Protein AF-A0A7C1E0Y5-F1 (afdb_monomer_lite)

Sequence (53 aa):
MWDVSLLWRKGRLYKRSTGIKPRLVIITQFINKEAREVAAKHGVEVYTRVLKA

Foldseek 3Di:
DVVLVVQLVVQVVCCVVPVDRDAAEDEDQDDDPVSVVSCVVSNHHYDHDDPDD

Secondary structure (DSSP, 8-state):
-HHHHHHHHHHHHHHHHHS----EEEE-S---HHHHHHHH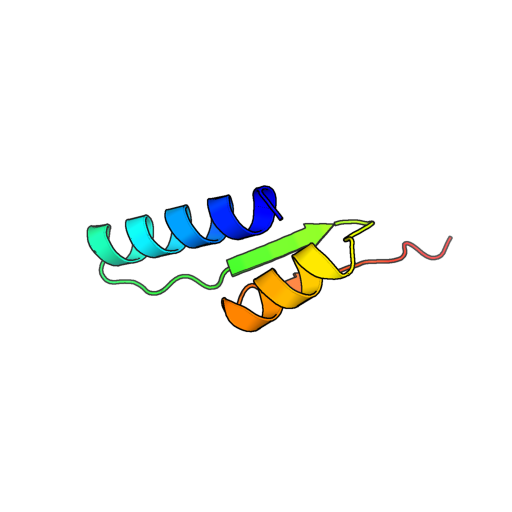HHTEEEE------

pLDDT: mean 91.02, std 13.36, range [39.78, 98.44]

Organism: NCBI:txid683846

InterPro domains:
  IPR012431 PD-(D/E)XK nuclease [PF07788] (3-45)

Structure (mmCIF, N/CA/C/O backbone):
data_AF-A0A7C1E0Y5-F1
#
_entry.id   AF-A0A7C1E0Y5-F1
#
loop_
_atom_site.group_PDB
_atom_site.id
_atom_site.type_symbol
_atom_site.label_atom_id
_atom_site.label_alt_id
_atom_site.label_comp_id
_atom_site.label_asym_id
_atom_site.label_entity_id
_atom_site.label_seq_id
_atom_site.pdbx_PDB_ins_code
_atom_site.Cartn_x
_atom_site.Cartn_y
_atom_site.Cartn_z
_atom_site.occupancy
_atom_site.B_iso_or_equiv
_atom_site.auth_seq_id
_atom_site.auth_comp_id
_atom_site.auth_asym_id
_atom_site.auth_atom_id
_atom_site.pdbx_PDB_model_num
ATOM 1 N N . MET A 1 1 ? 6.861 9.112 -4.543 1.00 66.12 1 MET A N 1
ATOM 2 C CA . MET A 1 1 ? 7.020 9.334 -3.084 1.00 66.12 1 MET A CA 1
ATOM 3 C C . MET A 1 1 ? 5.866 10.153 -2.504 1.00 66.12 1 MET A C 1
ATOM 5 O O . MET A 1 1 ? 5.274 9.721 -1.520 1.00 66.12 1 MET A O 1
ATOM 9 N N . TRP A 1 2 ? 5.533 11.308 -3.098 1.00 85.56 2 TRP A N 1
ATOM 10 C CA . TRP A 1 2 ? 4.476 12.197 -2.593 1.00 85.56 2 TRP A CA 1
ATOM 11 C C . TRP A 1 2 ? 3.074 11.571 -2.608 1.00 85.56 2 TRP A C 1
ATOM 13 O O . TRP A 1 2 ? 2.389 11.636 -1.590 1.00 85.56 2 TRP A O 1
ATOM 23 N N . ASP A 1 3 ? 2.682 10.888 -3.689 1.00 92.50 3 ASP A N 1
ATOM 24 C CA . ASP A 1 3 ? 1.329 10.315 -3.824 1.00 92.50 3 ASP A CA 1
ATOM 25 C C . ASP A 1 3 ? 1.013 9.278 -2.739 1.00 92.50 3 ASP A C 1
ATOM 27 O O . ASP A 1 3 ? -0.027 9.332 -2.083 1.00 92.50 3 ASP A O 1
ATOM 31 N N . VAL A 1 4 ? 1.964 8.374 -2.485 1.00 95.06 4 VAL A N 1
ATOM 32 C CA . VAL A 1 4 ? 1.865 7.344 -1.440 1.00 95.06 4 VAL A CA 1
ATOM 33 C C . VAL A 1 4 ? 1.732 7.983 -0.057 1.00 95.06 4 VAL A C 1
ATOM 35 O O . VAL A 1 4 ? 0.842 7.626 0.716 1.00 95.06 4 VAL A O 1
ATOM 38 N N . SER A 1 5 ? 2.592 8.958 0.248 1.00 95.19 5 SER A N 1
ATOM 39 C CA . SER A 1 5 ? 2.584 9.667 1.530 1.00 95.19 5 SER A CA 1
ATOM 40 C C . SER A 1 5 ? 1.287 10.446 1.751 1.00 95.19 5 SER A C 1
ATOM 42 O O . SER A 1 5 ? 0.758 10.466 2.865 1.00 95.19 5 SER A O 1
ATOM 44 N N . LEU A 1 6 ? 0.751 11.069 0.700 1.00 96.69 6 LEU A N 1
ATOM 45 C CA . LEU A 1 6 ? -0.514 11.794 0.751 1.00 96.69 6 LEU A CA 1
ATOM 46 C C . LEU A 1 6 ? -1.678 10.843 1.040 1.00 96.69 6 LEU A C 1
ATOM 48 O O . LEU A 1 6 ? -2.469 11.102 1.952 1.00 96.69 6 LEU A O 1
ATOM 52 N N . LEU A 1 7 ? -1.760 9.727 0.309 1.00 97.06 7 LEU A N 1
ATOM 53 C CA . LEU A 1 7 ? -2.796 8.717 0.514 1.00 97.06 7 LEU A CA 1
ATOM 54 C C . LEU A 1 7 ? -2.726 8.127 1.927 1.00 97.06 7 LEU A C 1
ATOM 56 O O . LEU A 1 7 ? -3.747 8.012 2.606 1.00 97.06 7 LEU A O 1
ATOM 60 N N . TRP A 1 8 ? -1.522 7.833 2.415 1.00 97.19 8 TRP A N 1
ATOM 61 C CA . TRP A 1 8 ? -1.308 7.341 3.773 1.00 97.19 8 TRP A CA 1
ATOM 62 C C . TRP A 1 8 ? -1.773 8.336 4.846 1.00 97.19 8 TRP A C 1
ATOM 64 O O . TRP A 1 8 ? -2.480 7.954 5.785 1.00 97.19 8 TRP A O 1
ATOM 74 N N . ARG A 1 9 ? -1.451 9.630 4.700 1.00 97.12 9 ARG A N 1
ATOM 75 C CA . ARG A 1 9 ? -1.919 10.687 5.618 1.00 97.12 9 ARG A CA 1
ATOM 76 C C . ARG A 1 9 ? -3.445 10.791 5.626 1.00 97.12 9 ARG A C 1
ATOM 78 O O . ARG A 1 9 ? -4.031 10.855 6.708 1.00 97.12 9 ARG A O 1
ATOM 85 N N . LYS A 1 10 ? -4.088 10.734 4.454 1.00 97.56 10 LYS A N 1
ATOM 86 C CA . LYS A 1 10 ? -5.557 10.703 4.335 1.00 97.56 10 LYS A CA 1
ATOM 87 C C . LYS A 1 10 ? -6.154 9.471 5.016 1.00 97.56 10 LYS A C 1
ATOM 89 O O . LYS A 1 10 ? -7.099 9.609 5.784 1.00 97.56 10 LYS A O 1
ATOM 94 N N . GLY A 1 11 ? -5.560 8.293 4.827 1.00 97.69 11 GLY A N 1
ATOM 95 C CA . GLY A 1 11 ? -5.990 7.062 5.494 1.00 97.69 11 GLY A CA 1
ATOM 96 C C . GLY A 1 11 ? -5.919 7.146 7.021 1.00 97.69 11 GLY A C 1
ATOM 97 O O . GLY A 1 11 ? -6.836 6.703 7.715 1.00 97.69 11 GLY A O 1
ATOM 98 N N . ARG A 1 12 ? -4.866 7.772 7.569 1.00 97.69 12 ARG A N 1
ATOM 99 C CA . ARG A 1 12 ? -4.772 8.026 9.017 1.00 97.69 12 ARG A CA 1
ATOM 100 C C . ARG A 1 12 ? -5.834 9.000 9.504 1.00 97.69 12 ARG A C 1
ATOM 102 O O . ARG A 1 12 ? -6.395 8.768 10.571 1.00 97.69 12 ARG A O 1
ATOM 109 N N . LEU A 1 13 ? -6.092 10.072 8.757 1.00 98.12 13 LEU A N 1
ATOM 110 C CA . LEU A 1 13 ? -7.134 11.035 9.105 1.00 98.12 13 LEU A CA 1
ATOM 111 C C . LEU A 1 13 ? -8.513 10.369 9.105 1.00 98.12 13 LEU A C 1
ATOM 113 O O . LEU A 1 13 ? -9.241 10.494 10.084 1.00 98.12 13 LEU A O 1
ATOM 117 N N . TYR A 1 14 ? -8.818 9.591 8.066 1.00 98.12 14 TYR A N 1
ATOM 118 C CA . TYR A 1 14 ? -10.053 8.819 7.980 1.00 98.12 14 TYR A CA 1
ATOM 119 C C . TYR A 1 14 ? -10.214 7.898 9.193 1.00 98.12 14 TYR A C 1
ATOM 121 O O . TYR A 1 14 ? -11.241 7.952 9.867 1.00 98.12 14 TYR A O 1
ATOM 129 N N . LYS A 1 15 ? -9.169 7.135 9.553 1.00 98.06 15 LYS A N 1
ATOM 130 C CA . LYS A 1 15 ? -9.193 6.279 10.748 1.00 98.06 15 LYS A CA 1
ATOM 131 C C . LYS A 1 15 ? -9.420 7.068 12.036 1.00 98.06 15 LYS A C 1
ATOM 133 O O . LYS A 1 15 ? -10.163 6.612 12.895 1.00 98.06 15 LYS A O 1
ATOM 138 N N . ARG A 1 16 ? -8.788 8.234 12.191 1.00 98.19 16 ARG A N 1
ATOM 139 C CA . ARG A 1 16 ? -8.975 9.090 13.376 1.00 98.19 16 ARG A CA 1
ATOM 140 C C . ARG A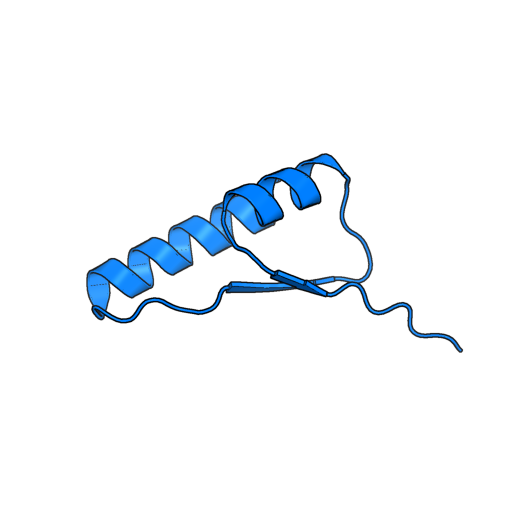 1 16 ? -10.397 9.636 13.476 1.00 98.19 16 ARG A C 1
ATOM 142 O O . ARG A 1 16 ? -10.921 9.707 14.576 1.00 98.19 16 ARG A O 1
ATOM 149 N N . SER A 1 17 ? -10.999 10.003 12.348 1.00 98.44 17 SER A N 1
ATOM 150 C CA . SER A 1 17 ? -12.336 10.601 12.312 1.00 98.44 17 SER A CA 1
ATOM 151 C C . SER A 1 17 ? -13.467 9.578 12.410 1.00 98.44 17 SER A C 1
ATOM 153 O O . SER A 1 17 ? -14.542 9.927 12.878 1.00 98.44 17 SER A O 1
ATOM 155 N N . THR A 1 18 ? -13.258 8.349 11.930 1.00 97.88 18 THR A N 1
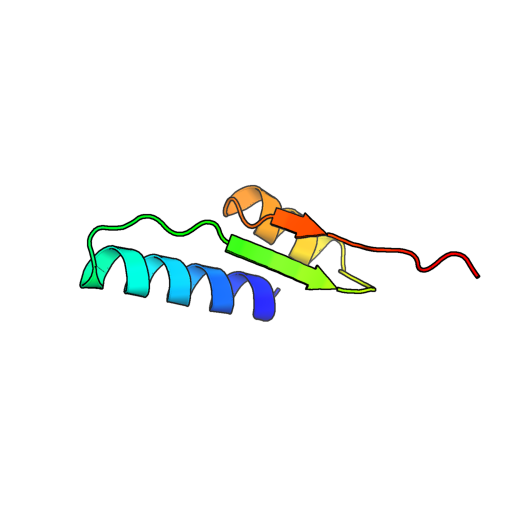ATOM 156 C CA . THR A 1 18 ? -14.327 7.339 11.792 1.00 97.88 18 THR A CA 1
ATOM 157 C C . THR A 1 18 ? -14.125 6.102 12.668 1.00 97.88 18 THR A C 1
ATOM 159 O O . THR A 1 18 ? -15.033 5.292 12.797 1.00 97.88 18 THR A O 1
ATOM 162 N N . GLY A 1 19 ? -12.925 5.897 13.225 1.00 97.75 19 GLY A N 1
ATOM 163 C CA . GLY A 1 19 ? -12.530 4.659 13.909 1.00 97.75 19 GLY A CA 1
ATOM 164 C C . GLY A 1 19 ? -12.201 3.490 12.968 1.00 97.75 19 GLY A C 1
ATOM 165 O O . GLY A 1 19 ? -11.563 2.522 13.385 1.00 97.75 19 GLY A O 1
ATOM 166 N N . ILE A 1 20 ? -12.555 3.582 11.684 1.00 97.62 20 ILE A N 1
ATOM 167 C CA . ILE A 1 20 ? -12.399 2.504 10.703 1.00 97.62 20 ILE A CA 1
ATOM 168 C C . ILE A 1 20 ? -11.001 2.567 10.080 1.00 97.62 20 ILE A C 1
ATOM 170 O O . ILE A 1 20 ? -10.569 3.608 9.591 1.00 97.62 20 ILE A O 1
ATOM 174 N N . LYS A 1 21 ? -10.265 1.447 10.063 1.00 95.56 21 LYS A N 1
ATOM 175 C CA . LYS A 1 21 ? -8.969 1.357 9.366 1.00 95.56 21 LYS A CA 1
ATOM 176 C C . LYS A 1 21 ? -9.211 1.079 7.871 1.00 95.56 21 LYS A C 1
ATOM 178 O O . LYS A 1 21 ? -9.608 -0.038 7.549 1.00 95.56 21 LYS A O 1
ATOM 183 N N . PRO A 1 22 ? -8.952 2.036 6.961 1.00 96.75 22 PRO A N 1
ATOM 184 C CA . PRO A 1 22 ? -9.199 1.827 5.542 1.00 96.75 22 PRO A CA 1
ATOM 185 C C . PRO A 1 22 ? -8.101 0.962 4.914 1.00 96.75 22 PRO A C 1
ATOM 187 O O . PRO A 1 22 ? -6.937 1.016 5.325 1.00 96.75 22 PRO A O 1
ATOM 190 N N . ARG A 1 23 ? -8.468 0.211 3.874 1.00 97.19 23 ARG A N 1
ATOM 191 C CA . ARG A 1 23 ? -7.520 -0.411 2.944 1.00 97.19 23 ARG A CA 1
ATOM 192 C C . ARG A 1 23 ? -7.051 0.653 1.951 1.00 97.19 23 ARG A C 1
ATOM 194 O O . ARG A 1 23 ? -7.880 1.329 1.348 1.00 97.19 23 ARG A O 1
ATOM 201 N N . LEU A 1 24 ? -5.739 0.832 1.810 1.00 97.69 24 LEU A N 1
ATOM 202 C CA . LEU A 1 24 ? -5.156 1.851 0.934 1.00 97.69 24 LEU A CA 1
ATOM 203 C C . LEU A 1 24 ? -4.589 1.191 -0.316 1.00 97.69 24 LEU A C 1
ATOM 205 O O . LEU A 1 24 ? -3.745 0.306 -0.211 1.00 97.69 24 LEU A O 1
ATOM 209 N N . VAL A 1 25 ? -5.044 1.646 -1.481 1.00 96.94 25 VAL A N 1
ATOM 210 C CA . VAL A 1 25 ? -4.687 1.066 -2.776 1.00 96.94 25 VAL A CA 1
ATOM 211 C C . VAL A 1 25 ? -4.318 2.174 -3.758 1.00 96.94 25 VAL A C 1
ATOM 213 O O . VAL A 1 25 ? -5.018 3.181 -3.852 1.00 96.94 25 VAL A O 1
ATOM 216 N N . ILE 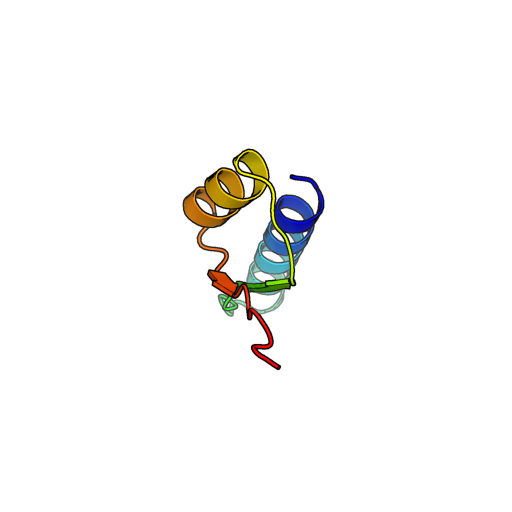A 1 26 ? -3.240 1.970 -4.508 1.00 95.00 26 ILE A N 1
ATOM 217 C CA . ILE A 1 26 ? -2.834 2.787 -5.652 1.00 95.00 26 ILE A CA 1
ATOM 218 C C . ILE A 1 26 ? -2.861 1.908 -6.896 1.00 95.00 26 ILE A C 1
ATOM 220 O O . ILE A 1 26 ? -2.221 0.859 -6.947 1.00 95.00 26 ILE A O 1
ATOM 224 N N . ILE A 1 27 ? -3.579 2.360 -7.918 1.00 94.38 27 ILE A N 1
ATOM 225 C CA . ILE A 1 27 ? -3.595 1.736 -9.240 1.00 94.38 27 ILE A CA 1
ATOM 226 C C . ILE A 1 27 ? -2.872 2.691 -10.180 1.00 94.38 27 ILE A C 1
ATOM 228 O O . ILE A 1 27 ? -3.288 3.836 -10.336 1.00 94.38 27 ILE A O 1
ATOM 232 N N . THR A 1 28 ? -1.770 2.245 -10.771 1.00 91.56 28 THR A N 1
ATOM 233 C CA . THR A 1 28 ? -0.956 3.077 -11.666 1.00 91.56 28 THR A CA 1
ATOM 234 C C . THR A 1 28 ? -0.265 2.216 -12.715 1.00 91.56 28 THR A C 1
ATOM 236 O O . THR A 1 28 ? 0.076 1.068 -12.448 1.00 91.56 28 THR A O 1
ATOM 239 N N . GLN A 1 29 ? -0.034 2.754 -13.912 1.00 91.69 29 GLN A N 1
ATOM 240 C CA . GLN A 1 29 ? 0.747 2.065 -14.947 1.00 91.69 29 GLN A CA 1
ATOM 241 C C . GLN A 1 29 ? 2.236 2.000 -14.591 1.00 91.69 29 GLN A C 1
ATOM 243 O O . GLN A 1 29 ? 2.917 1.036 -14.934 1.00 91.69 29 GLN A O 1
ATOM 248 N N . PHE A 1 30 ? 2.732 3.007 -13.871 1.00 90.69 30 PHE A N 1
ATOM 249 C CA . PHE A 1 30 ? 4.134 3.122 -13.501 1.00 90.69 30 PHE A CA 1
ATOM 250 C C . PHE A 1 30 ? 4.287 3.606 -12.060 1.00 90.69 30 PHE A C 1
ATOM 252 O O . PHE A 1 30 ? 3.551 4.471 -11.582 1.00 90.69 30 PHE A O 1
ATOM 259 N N . ILE A 1 31 ? 5.275 3.049 -11.367 1.00 93.00 31 ILE A N 1
ATOM 260 C CA . ILE A 1 31 ? 5.698 3.479 -10.039 1.00 93.00 31 ILE A CA 1
ATOM 261 C C . ILE A 1 31 ? 7.218 3.360 -9.959 1.00 93.00 31 ILE A C 1
ATOM 263 O O . ILE A 1 31 ? 7.787 2.340 -10.348 1.00 93.00 31 ILE A O 1
ATOM 267 N N . ASN A 1 32 ? 7.883 4.397 -9.450 1.00 93.94 32 ASN A N 1
ATOM 268 C CA . ASN A 1 32 ? 9.324 4.331 -9.231 1.00 93.94 32 ASN A CA 1
ATOM 269 C C . ASN A 1 32 ? 9.664 3.461 -8.003 1.00 93.94 32 ASN A C 1
ATOM 271 O O . ASN A 1 32 ? 8.819 3.206 -7.139 1.00 93.94 32 ASN A O 1
ATOM 275 N N . LYS A 1 33 ? 10.915 2.990 -7.930 1.00 94.00 33 LYS A N 1
ATOM 276 C CA . LYS A 1 33 ? 11.377 2.070 -6.877 1.00 94.00 33 LYS A CA 1
ATOM 277 C C . LYS A 1 33 ? 11.159 2.642 -5.471 1.00 94.00 33 LYS A C 1
ATOM 279 O O . LYS A 1 33 ? 10.563 1.976 -4.632 1.00 94.00 33 LYS A O 1
ATOM 284 N N . GLU A 1 34 ? 11.538 3.900 -5.256 1.00 94.62 34 GLU A N 1
ATOM 285 C CA . GLU A 1 34 ? 11.377 4.586 -3.968 1.00 94.62 34 GLU A CA 1
ATOM 286 C C . GLU A 1 34 ? 9.912 4.6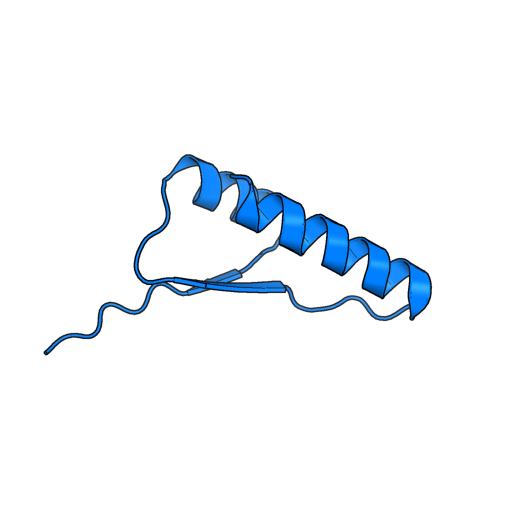54 -3.517 1.00 94.62 34 GLU A C 1
ATOM 288 O O . GLU A 1 34 ? 9.586 4.360 -2.369 1.00 94.62 34 GLU A O 1
ATOM 293 N N . ALA A 1 35 ? 8.985 5.012 -4.411 1.00 94.56 35 ALA A N 1
ATOM 294 C CA . ALA A 1 35 ? 7.565 5.049 -4.077 1.00 94.56 35 ALA A CA 1
ATOM 295 C C . ALA A 1 35 ? 7.029 3.655 -3.744 1.00 94.56 35 ALA A C 1
ATOM 297 O O . ALA A 1 35 ? 6.192 3.532 -2.851 1.00 94.56 35 ALA A O 1
ATOM 298 N N . ARG A 1 36 ? 7.517 2.613 -4.425 1.00 94.94 36 ARG A N 1
ATOM 299 C CA . ARG A 1 36 ? 7.138 1.226 -4.146 1.00 94.94 36 ARG A CA 1
ATOM 300 C C . ARG A 1 36 ? 7.616 0.774 -2.764 1.00 94.94 36 ARG A C 1
ATOM 302 O O . ARG A 1 36 ? 6.851 0.141 -2.042 1.00 94.94 36 ARG A O 1
ATOM 309 N N . GLU A 1 37 ? 8.829 1.150 -2.370 1.00 95.88 37 GLU A N 1
ATOM 310 C CA . GLU A 1 37 ? 9.374 0.881 -1.031 1.00 95.88 37 GLU A CA 1
ATOM 311 C C . GLU A 1 37 ? 8.588 1.618 0.062 1.00 95.88 37 GLU A C 1
ATOM 313 O O . GLU A 1 37 ? 8.194 1.022 1.066 1.00 95.88 37 GLU A O 1
ATOM 318 N N . VAL A 1 38 ? 8.280 2.900 -0.157 1.00 96.06 38 VAL A N 1
ATOM 319 C CA . VAL A 1 38 ? 7.451 3.696 0.763 1.00 96.06 38 VAL A CA 1
ATOM 320 C C . VAL A 1 38 ? 6.042 3.108 0.887 1.00 96.06 38 VAL A C 1
ATOM 322 O O . VAL A 1 38 ? 5.498 3.047 1.991 1.00 96.06 38 VAL A O 1
ATOM 325 N N . ALA A 1 39 ? 5.454 2.636 -0.215 1.00 95.75 39 ALA A N 1
ATOM 326 C CA . ALA A 1 39 ? 4.136 2.005 -0.212 1.00 95.75 39 ALA A CA 1
ATOM 327 C C . ALA A 1 39 ? 4.135 0.714 0.613 1.00 95.75 39 ALA A C 1
ATOM 329 O O . ALA A 1 39 ? 3.294 0.562 1.501 1.00 95.75 39 ALA A O 1
ATOM 330 N N . ALA A 1 40 ? 5.134 -0.150 0.409 1.00 95.19 40 ALA A N 1
ATOM 331 C CA . ALA A 1 40 ? 5.309 -1.373 1.186 1.00 95.19 40 ALA A CA 1
ATOM 332 C C . ALA A 1 40 ? 5.476 -1.080 2.687 1.00 95.19 40 ALA A C 1
ATOM 334 O O . ALA A 1 40 ? 4.783 -1.673 3.514 1.00 95.19 40 ALA A O 1
ATOM 335 N N . LYS A 1 41 ? 6.315 -0.097 3.046 1.00 95.81 41 LYS A N 1
ATOM 336 C CA . LYS A 1 41 ? 6.534 0.323 4.442 1.00 95.81 41 LYS A CA 1
ATOM 337 C C . LYS A 1 41 ? 5.252 0.802 5.129 1.00 95.81 41 LYS A C 1
ATOM 339 O O . LYS A 1 41 ? 5.091 0.635 6.337 1.00 95.81 41 LYS A O 1
ATOM 344 N N . HIS A 1 42 ? 4.348 1.422 4.378 1.00 94.25 42 HIS A N 1
ATOM 345 C CA . HIS A 1 42 ? 3.115 2.001 4.906 1.00 94.25 42 HIS A CA 1
ATOM 346 C C . HIS A 1 42 ? 1.874 1.117 4.741 1.00 94.25 42 HIS A C 1
ATOM 348 O O . HIS A 1 42 ? 0.792 1.531 5.165 1.00 94.25 42 HIS A O 1
ATOM 354 N N . GLY A 1 43 ? 2.015 -0.088 4.178 1.00 95.00 43 GLY A N 1
ATOM 355 C CA . GLY A 1 43 ? 0.894 -0.992 3.916 1.00 95.00 43 GLY A CA 1
ATOM 356 C C . GLY A 1 43 ? -0.079 -0.452 2.864 1.00 95.00 43 GLY A C 1
ATOM 357 O O . GLY A 1 43 ? -1.281 -0.681 2.970 1.00 95.00 43 GLY A O 1
ATOM 358 N N . VAL A 1 44 ? 0.429 0.314 1.895 1.00 97.00 44 VAL A N 1
ATOM 359 C CA . VAL A 1 44 ? -0.326 0.775 0.727 1.00 97.00 44 VAL A CA 1
ATOM 360 C C . VAL A 1 44 ? -0.105 -0.227 -0.398 1.00 97.00 44 VAL A C 1
ATOM 362 O O . VAL A 1 44 ? 1.024 -0.448 -0.834 1.00 97.00 44 VAL A O 1
ATOM 365 N N . GLU A 1 45 ? -1.182 -0.834 -0.869 1.00 96.12 45 GLU A N 1
ATOM 366 C CA . GLU A 1 45 ? -1.132 -1.806 -1.955 1.00 96.12 45 GLU A CA 1
ATOM 367 C C . GLU A 1 45 ? -0.972 -1.088 -3.292 1.00 96.12 45 GLU A C 1
ATOM 369 O O . GLU A 1 45 ? -1.609 -0.064 -3.537 1.00 96.12 45 GLU A O 1
ATOM 374 N N . VAL A 1 46 ? -0.123 -1.621 -4.168 1.00 95.12 46 VAL A N 1
ATOM 375 C CA . VAL A 1 46 ? 0.119 -1.043 -5.491 1.00 95.12 46 VAL A CA 1
ATOM 376 C C . VAL A 1 46 ? -0.192 -2.081 -6.553 1.00 95.12 46 VAL A C 1
ATOM 378 O O . VAL A 1 46 ? 0.459 -3.123 -6.616 1.00 95.12 46 VAL A O 1
ATOM 381 N N . TYR A 1 47 ? -1.151 -1.763 -7.417 1.00 93.81 47 TYR A N 1
ATOM 382 C CA . TYR A 1 47 ? -1.469 -2.561 -8.590 1.00 93.81 47 TYR A CA 1
ATOM 383 C C . TYR A 1 47 ? -0.943 -1.872 -9.841 1.00 93.81 47 TYR A C 1
ATOM 385 O O . TYR A 1 47 ? -1.434 -0.818 -10.251 1.00 93.81 47 TYR A O 1
ATOM 393 N N . THR A 1 48 ? 0.041 -2.509 -10.467 1.00 90.56 48 THR A N 1
ATOM 394 C CA . THR A 1 48 ? 0.519 -2.148 -11.799 1.00 90.56 48 THR A CA 1
ATOM 395 C C . THR A 1 48 ? -0.090 -3.104 -12.807 1.00 90.56 48 THR A C 1
ATOM 397 O O . THR A 1 48 ? 0.328 -4.259 -12.896 1.00 90.56 48 THR A O 1
ATOM 400 N N . ARG A 1 49 ? -1.102 -2.651 -13.550 1.00 75.62 49 ARG A N 1
ATOM 401 C CA . ARG A 1 49 ? -1.656 -3.434 -14.657 1.00 75.62 49 ARG A CA 1
ATOM 402 C C . ARG A 1 49 ? -0.911 -3.052 -15.928 1.00 75.62 49 ARG A C 1
ATOM 404 O O . ARG A 1 49 ? -1.094 -1.953 -16.441 1.00 75.62 49 ARG A O 1
ATOM 411 N N . VAL A 1 50 ? -0.097 -3.969 -16.443 1.00 61.66 50 VAL A N 1
ATOM 412 C CA . VAL A 1 50 ? 0.306 -3.920 -17.850 1.00 61.66 50 VAL A CA 1
ATOM 413 C C . VAL A 1 50 ? -0.945 -4.322 -18.629 1.00 61.66 50 VAL A C 1
ATOM 415 O O . VAL A 1 50 ? -1.373 -5.474 -18.549 1.00 61.66 50 VAL A O 1
ATOM 418 N N . LEU A 1 51 ? -1.608 -3.376 -19.297 1.00 52.34 51 LEU A N 1
ATOM 419 C CA . LEU A 1 51 ? -2.557 -3.738 -20.347 1.00 52.34 51 LEU A CA 1
ATOM 420 C C . LEU A 1 51 ? -1.712 -4.409 -21.435 1.00 52.34 51 LEU A C 1
ATOM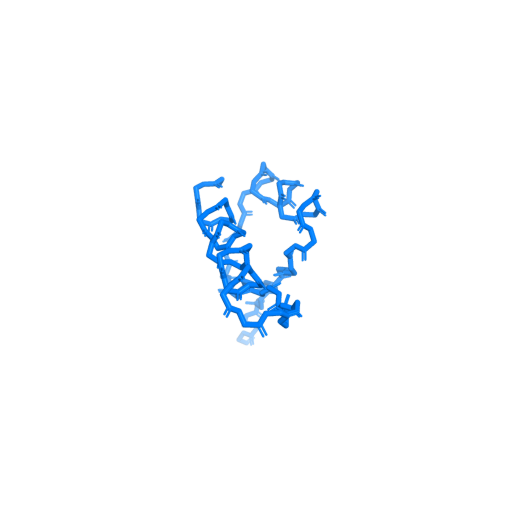 422 O O . LEU A 1 51 ? -1.015 -3.727 -22.178 1.00 52.34 51 LEU A O 1
ATOM 426 N N . LYS A 1 52 ? -1.680 -5.746 -21.455 1.00 39.78 52 LYS A N 1
ATOM 427 C CA . LYS A 1 52 ? -1.235 -6.466 -22.647 1.00 39.78 52 LYS A CA 1
ATOM 428 C C . LYS A 1 52 ? -2.302 -6.212 -23.711 1.00 39.78 52 LYS A C 1
ATOM 430 O O . LYS A 1 52 ? -3.455 -6.585 -23.491 1.00 39.78 52 LYS A O 1
ATOM 435 N N . ALA A 1 53 ? -1.912 -5.492 -24.761 1.00 41.97 53 ALA A N 1
ATOM 436 C CA . ALA A 1 53 ? -2.593 -5.531 -26.048 1.00 41.97 53 ALA A CA 1
ATOM 437 C C . ALA A 1 53 ? -2.422 -6.922 -26.671 1.00 41.97 53 ALA A C 1
ATOM 439 O O . ALA A 1 53 ? -1.381 -7.562 -26.375 1.00 41.97 53 ALA A O 1
#

Radius of gyration: 12.33 Å; chains: 1; bounding box: 26×19×40 Å